Protein AF-A0A9P3UKR7-F1 (afdb_monomer_lite)

Foldseek 3Di:
DDQQDFDWDDDDPPDPAIWTFGDQDPVRDTDTDSDDPRDDDDDCPPVDPADPQCVVDSDGPVVVQVVCVVVVRHDDPVPDDGDDQWDQDPQWIQHNVVRDIGGDPVRVVVVD

pLDDT: mean 81.91, std 13.38, range [34.56, 96.88]

Radius of gyration: 21.82 Å; chains: 1; bounding box: 51×36×57 Å

Sequence (112 aa):
MVQSHCSKWRPPPGQSRFWYRGEMMPNGLPMKFDKDDSFPIRDLSTNSLRSSLDAVYTYSSANIDALSHTLGIPWEASKTVKFGFSVQYLGLVWDLQERTVSVSQAKKEKYL

Structure (mmCIF, N/CA/C/O backbone):
data_AF-A0A9P3UKR7-F1
#
_entry.id   AF-A0A9P3UKR7-F1
#
loop_
_atom_site.group_PDB
_atom_site.id
_atom_site.type_symbol
_atom_site.label_atom_id
_atom_site.label_alt_id
_atom_site.label_comp_id
_atom_site.label_asym_id
_atom_site.label_entity_id
_atom_site.label_seq_id
_atom_site.pdbx_PDB_ins_code
_atom_site.Cartn_x
_atom_site.Cartn_y
_atom_site.Cartn_z
_atom_site.occupancy
_atom_site.B_iso_or_equiv
_atom_site.auth_seq_id
_atom_site.auth_comp_id
_atom_site.auth_asym_id
_atom_site.auth_atom_id
_atom_site.pdbx_PDB_model_num
ATOM 1 N N . MET A 1 1 ? -1.638 -4.804 -21.860 1.00 34.56 1 MET A N 1
ATOM 2 C CA . MET A 1 1 ? -0.270 -5.331 -21.679 1.00 34.56 1 MET A CA 1
ATOM 3 C C . MET A 1 1 ? 0.677 -4.359 -22.370 1.00 34.56 1 MET A C 1
ATOM 5 O O . MET A 1 1 ? 0.755 -4.381 -23.587 1.00 34.56 1 MET A O 1
ATOM 9 N N . VAL A 1 2 ? 1.292 -3.435 -21.628 1.00 36.53 2 VAL A N 1
ATOM 10 C CA . VAL A 1 2 ? 2.344 -2.551 -22.158 1.00 36.53 2 VAL A CA 1
ATOM 11 C C . VAL A 1 2 ? 3.644 -3.051 -21.546 1.00 36.53 2 VAL A C 1
ATOM 13 O O . VAL A 1 2 ? 3.905 -2.830 -20.370 1.00 36.53 2 VAL A O 1
ATOM 16 N N . GLN A 1 3 ? 4.393 -3.842 -22.309 1.00 42.00 3 GLN A N 1
ATOM 17 C CA . GLN A 1 3 ? 5.765 -4.186 -21.957 1.00 42.00 3 GLN A CA 1
ATOM 18 C C . GLN A 1 3 ? 6.639 -2.997 -22.350 1.00 42.00 3 GLN A C 1
ATOM 20 O O . GLN A 1 3 ? 7.001 -2.843 -23.516 1.00 42.00 3 GLN A O 1
ATOM 25 N N . SER A 1 4 ? 6.960 -2.138 -21.388 1.00 48.53 4 SER A N 1
ATOM 26 C CA . SER A 1 4 ? 8.007 -1.137 -21.569 1.00 48.53 4 SER A CA 1
ATOM 27 C C . SER A 1 4 ? 9.349 -1.869 -21.539 1.00 4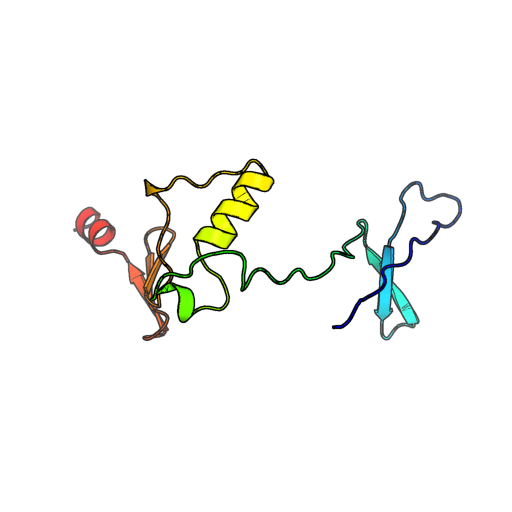8.53 4 SER A C 1
ATOM 29 O O . SER A 1 4 ? 9.893 -2.166 -20.479 1.00 48.53 4 SER A O 1
ATOM 31 N N . HIS A 1 5 ? 9.845 -2.253 -22.716 1.00 51.88 5 HIS A N 1
ATOM 32 C CA . HIS A 1 5 ? 11.138 -2.916 -22.873 1.00 51.88 5 HIS A CA 1
ATOM 33 C C . HIS A 1 5 ? 12.274 -1.960 -22.483 1.00 51.88 5 HIS A C 1
ATOM 35 O O . HIS A 1 5 ? 12.718 -1.136 -23.286 1.00 51.88 5 HIS A O 1
ATOM 41 N N . CYS A 1 6 ? 12.775 -2.089 -21.256 1.00 53.47 6 CYS A N 1
ATOM 42 C CA . CYS A 1 6 ? 13.968 -1.385 -20.808 1.00 53.47 6 CYS A CA 1
ATOM 43 C C . CYS A 1 6 ? 15.199 -2.078 -21.412 1.00 53.47 6 CYS A C 1
ATOM 45 O O . CYS A 1 6 ? 15.593 -3.168 -21.010 1.00 53.47 6 CYS A O 1
ATOM 47 N N . SER A 1 7 ? 15.784 -1.488 -22.453 1.00 58.31 7 SER A N 1
ATOM 48 C CA . SER A 1 7 ? 16.936 -2.082 -23.142 1.00 58.31 7 SER A CA 1
ATOM 49 C C . SER A 1 7 ? 18.237 -1.662 -22.455 1.00 58.31 7 SER A C 1
ATOM 51 O O . SER A 1 7 ? 18.474 -0.468 -22.254 1.00 58.31 7 SER A O 1
ATOM 53 N N . LYS A 1 8 ? 19.100 -2.630 -22.120 1.00 57.97 8 LYS A N 1
ATOM 54 C CA . LYS A 1 8 ? 20.418 -2.391 -21.507 1.00 57.97 8 LYS A CA 1
ATOM 55 C C . LYS A 1 8 ? 21.276 -1.498 -22.408 1.00 57.97 8 LYS A C 1
ATOM 57 O O . LYS A 1 8 ? 21.620 -1.894 -23.522 1.00 57.97 8 LYS A O 1
ATOM 62 N N . TRP A 1 9 ? 21.649 -0.310 -21.932 1.00 62.16 9 TRP A N 1
ATOM 63 C CA . TRP A 1 9 ? 22.452 0.640 -22.704 1.00 62.16 9 TRP A CA 1
ATOM 64 C C . TRP A 1 9 ? 23.893 0.677 -22.187 1.00 62.16 9 TRP A C 1
ATOM 66 O O . TRP A 1 9 ? 24.132 0.741 -20.977 1.00 62.16 9 TRP A O 1
ATOM 76 N N . ARG A 1 10 ? 24.879 0.597 -23.093 1.00 57.62 10 ARG A N 1
ATOM 77 C CA . ARG A 1 10 ? 26.290 0.722 -22.699 1.00 57.62 10 ARG A CA 1
ATOM 78 C C . ARG A 1 10 ? 26.603 2.182 -22.379 1.00 57.62 10 ARG A C 1
ATOM 80 O O . ARG A 1 10 ? 26.279 3.045 -23.193 1.00 57.62 10 ARG A O 1
ATOM 87 N N . PRO A 1 11 ? 27.254 2.461 -21.240 1.00 57.66 11 PRO A N 1
ATOM 88 C CA . PRO A 1 11 ? 27.672 3.814 -20.928 1.00 57.66 11 PRO A CA 1
ATOM 89 C C . PRO A 1 11 ? 28.742 4.321 -21.919 1.00 57.66 11 PRO A C 1
ATOM 91 O O . PRO A 1 11 ? 29.505 3.516 -22.465 1.00 57.66 11 PRO A O 1
ATOM 94 N N . PRO A 1 12 ? 28.838 5.648 -22.129 1.00 60.09 12 PRO A N 1
ATOM 95 C CA . PRO A 1 12 ? 29.977 6.272 -22.800 1.00 60.09 12 PRO A CA 1
ATOM 96 C C . PRO A 1 12 ? 31.291 5.983 -22.046 1.00 60.09 12 PRO A C 1
ATOM 98 O O . PRO A 1 12 ? 31.254 5.736 -20.834 1.00 60.09 12 PRO A O 1
ATOM 101 N N . PRO A 1 13 ? 32.459 6.048 -22.712 1.00 51.66 13 PRO A N 1
ATOM 102 C CA . PRO A 1 13 ? 33.747 5.867 -22.044 1.00 51.66 13 PRO A CA 1
ATOM 103 C C . PRO A 1 13 ? 33.905 6.863 -20.881 1.00 51.66 13 PRO A C 1
ATOM 105 O O . PRO A 1 13 ? 33.680 8.059 -21.046 1.00 51.66 13 PRO A O 1
ATOM 108 N N . GLY A 1 14 ? 34.251 6.352 -19.692 1.00 61.72 14 GLY A N 1
ATOM 109 C CA . GLY A 1 14 ? 34.386 7.130 -18.449 1.00 61.72 14 GLY A CA 1
ATOM 110 C C . GLY A 1 14 ? 33.268 6.932 -17.414 1.00 61.72 14 GLY A C 1
ATOM 111 O O . GLY A 1 14 ? 33.376 7.449 -16.305 1.00 61.72 14 GLY A O 1
ATOM 112 N N . GLN A 1 15 ? 32.214 6.166 -17.721 1.00 61.81 15 GLN A N 1
ATOM 113 C CA . GLN A 1 15 ? 31.152 5.825 -16.763 1.00 61.81 15 GLN A CA 1
ATOM 114 C C . GLN A 1 15 ? 31.157 4.324 -16.433 1.00 61.81 15 GLN A C 1
ATOM 116 O O . GLN A 1 15 ? 31.026 3.483 -17.317 1.00 61.81 15 GLN A O 1
ATOM 121 N N . SER A 1 16 ? 31.290 3.986 -15.146 1.00 65.62 16 SER A N 1
ATOM 122 C CA . SER A 1 16 ? 31.376 2.599 -14.653 1.00 65.62 16 SER A CA 1
ATOM 123 C C . SER A 1 16 ? 30.023 1.924 -14.400 1.00 65.62 16 SER A C 1
ATOM 125 O O . SER A 1 16 ? 29.987 0.734 -14.092 1.00 65.62 16 SER A O 1
ATOM 127 N N . ARG A 1 17 ? 28.907 2.660 -14.507 1.00 68.69 17 ARG A N 1
ATOM 128 C CA . ARG A 1 17 ? 27.560 2.155 -14.196 1.00 68.69 17 ARG A CA 1
ATOM 129 C C . ARG A 1 17 ? 26.754 1.888 -15.466 1.00 68.69 17 ARG A C 1
ATOM 131 O O . ARG A 1 17 ? 26.749 2.704 -16.386 1.00 68.69 17 ARG A O 1
ATOM 138 N N . PHE A 1 18 ? 26.071 0.743 -15.500 1.00 73.69 18 PHE A N 1
ATOM 139 C CA . PHE A 1 18 ? 25.065 0.441 -16.517 1.00 73.69 18 PHE A CA 1
ATOM 140 C C . PHE A 1 18 ? 23.830 1.316 -16.301 1.00 73.69 18 PHE A C 1
ATOM 142 O O . PHE A 1 18 ? 23.445 1.561 -15.161 1.00 73.69 18 PHE A O 1
ATOM 149 N N . TRP A 1 19 ? 23.211 1.746 -17.399 1.00 78.88 19 TRP A N 1
ATOM 150 C CA . TRP A 1 19 ? 21.955 2.488 -17.376 1.00 78.88 19 TRP A CA 1
ATOM 151 C C . TRP A 1 19 ? 20.907 1.751 -18.201 1.00 78.88 19 TRP A C 1
ATOM 153 O O . TRP A 1 19 ? 21.210 1.175 -19.254 1.00 78.88 19 TRP A O 1
ATOM 163 N N . TYR A 1 20 ? 19.670 1.807 -17.729 1.00 81.75 20 TYR A N 1
ATOM 164 C CA . TYR A 1 20 ? 18.514 1.242 -18.402 1.00 81.75 20 TYR A CA 1
ATOM 165 C C . TYR A 1 20 ? 17.712 2.370 -19.043 1.00 81.75 20 TYR A C 1
ATOM 167 O O . TYR A 1 20 ? 17.467 3.416 -18.433 1.00 81.75 20 TYR A O 1
ATOM 175 N N . ARG A 1 21 ? 17.400 2.192 -20.328 1.00 82.69 21 ARG A N 1
ATOM 176 C CA . ARG A 1 21 ? 16.775 3.216 -21.163 1.00 82.69 21 ARG A CA 1
ATOM 177 C C . ARG A 1 21 ? 15.255 3.157 -21.017 1.00 82.69 21 ARG A C 1
ATOM 179 O O . ARG A 1 21 ? 14.649 2.177 -21.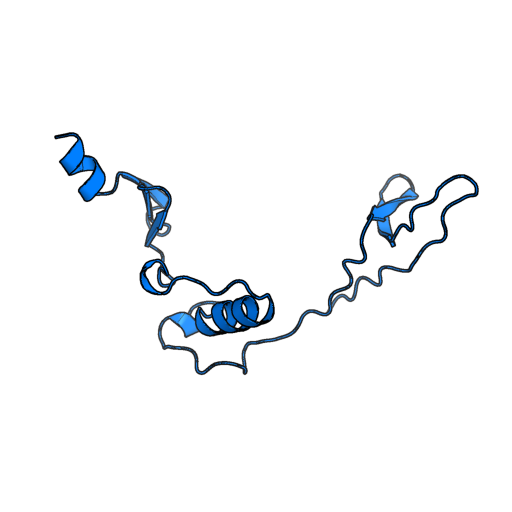441 1.00 82.69 21 ARG A O 1
ATOM 186 N N . GLY A 1 22 ? 14.669 4.230 -20.496 1.00 83.88 22 GLY A N 1
ATOM 187 C CA . GLY A 1 22 ? 13.227 4.460 -20.481 1.00 83.88 22 GLY A CA 1
ATOM 188 C C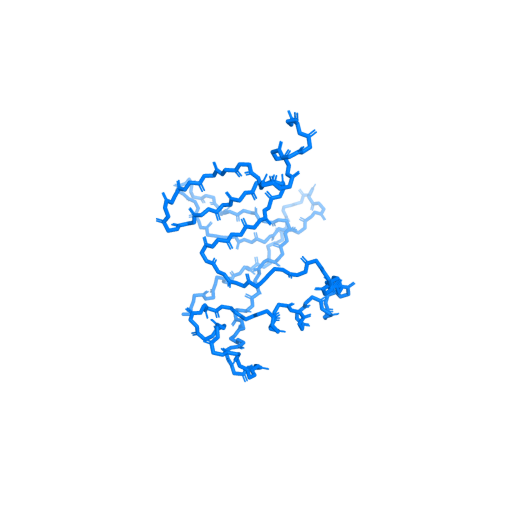 . GLY A 1 22 ? 12.691 5.132 -21.745 1.00 83.88 22 GLY A C 1
ATOM 189 O O . GLY A 1 22 ? 13.346 5.167 -22.790 1.00 83.88 22 GLY A O 1
ATOM 190 N N . GLU A 1 23 ? 11.492 5.703 -21.630 1.00 87.56 23 GLU A N 1
ATOM 191 C CA . GLU A 1 23 ? 10.843 6.451 -22.711 1.00 87.56 23 GLU A CA 1
ATOM 192 C C . GLU A 1 23 ? 11.608 7.731 -23.090 1.00 87.56 23 GLU A C 1
ATOM 194 O O . GLU A 1 23 ? 12.452 8.243 -22.346 1.00 87.56 23 GLU A O 1
ATOM 199 N N . MET A 1 24 ? 11.328 8.242 -24.291 1.00 91.50 24 MET A N 1
ATOM 200 C CA . MET A 1 24 ? 11.910 9.488 -24.784 1.00 91.50 24 MET A CA 1
ATOM 201 C C . MET A 1 24 ? 11.215 10.682 -24.134 1.00 91.50 24 MET A C 1
ATOM 203 O O . MET A 1 24 ? 9.999 10.826 -24.230 1.00 91.50 24 MET A O 1
ATOM 207 N N . MET A 1 25 ? 11.992 11.558 -23.503 1.00 88.94 25 MET A N 1
ATOM 208 C CA . MET A 1 25 ? 11.477 12.803 -22.940 1.00 88.94 25 MET A CA 1
ATOM 209 C C . MET A 1 25 ? 11.263 13.856 -24.046 1.00 88.94 25 MET A C 1
ATOM 211 O O . MET A 1 25 ? 11.886 13.765 -25.109 1.00 88.94 25 MET A O 1
ATOM 215 N N . PRO A 1 26 ? 10.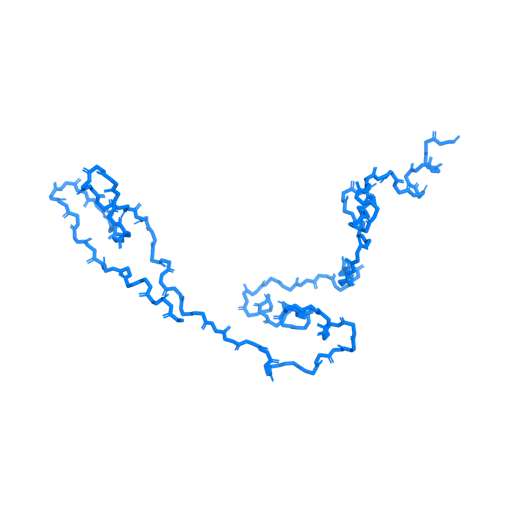459 14.911 -23.800 1.00 93.75 26 PRO A N 1
ATOM 216 C CA . PRO A 1 26 ? 10.216 15.981 -24.778 1.00 93.75 26 PRO A CA 1
ATOM 217 C C . PRO A 1 26 ? 11.480 16.705 -25.270 1.00 93.75 26 PRO A C 1
ATOM 219 O O . PRO A 1 26 ? 11.477 17.298 -26.342 1.00 93.75 26 PRO A O 1
ATOM 222 N N . ASN A 1 27 ? 12.575 16.642 -24.507 1.00 90.56 27 ASN A N 1
ATOM 223 C CA . ASN A 1 27 ? 13.879 17.207 -24.872 1.00 90.56 27 ASN A CA 1
ATOM 224 C C . ASN A 1 27 ? 14.712 16.298 -25.802 1.00 90.56 27 ASN A C 1
ATOM 226 O O . ASN A 1 27 ? 15.878 16.594 -26.056 1.00 90.56 27 ASN A O 1
ATOM 230 N N . GLY A 1 28 ? 14.155 15.175 -26.267 1.00 89.50 28 GLY A N 1
ATOM 231 C CA . GLY A 1 28 ? 14.842 14.231 -27.148 1.00 89.50 28 GLY A CA 1
ATOM 232 C C . GLY A 1 28 ? 15.899 13.368 -26.454 1.00 89.50 28 GLY A C 1
ATOM 233 O O . GLY A 1 28 ? 16.586 12.599 -27.125 1.00 89.50 28 GLY A O 1
ATOM 234 N N . LEU A 1 29 ? 16.031 13.445 -25.127 1.00 85.69 29 LEU A N 1
ATOM 235 C CA . LEU A 1 29 ? 16.881 12.548 -24.348 1.00 85.69 29 LEU A CA 1
ATOM 236 C C . LEU A 1 29 ? 16.046 11.391 -23.782 1.00 85.69 29 LEU A C 1
ATOM 238 O O . LEU A 1 29 ? 14.909 11.602 -23.357 1.00 85.69 29 LEU A O 1
ATOM 242 N N . PRO A 1 30 ? 16.579 10.158 -23.737 1.00 87.38 30 PRO A N 1
ATOM 243 C CA . PRO A 1 30 ? 15.893 9.068 -23.064 1.00 87.38 30 PRO A CA 1
ATOM 244 C C . PRO A 1 30 ? 15.945 9.254 -21.549 1.00 87.38 30 PRO A C 1
ATOM 246 O O . PRO A 1 30 ? 16.960 9.700 -20.999 1.00 87.38 30 PRO A O 1
ATOM 249 N N . MET A 1 31 ? 14.884 8.838 -20.868 1.00 86.56 31 MET A N 1
ATOM 250 C CA . MET A 1 31 ? 14.915 8.648 -19.423 1.00 86.56 31 MET A CA 1
ATOM 251 C C . MET A 1 31 ? 15.961 7.577 -19.068 1.00 86.56 31 MET A C 1
ATOM 253 O O . MET A 1 31 ? 16.119 6.585 -19.786 1.00 86.56 31 MET A O 1
ATOM 257 N N . LYS A 1 32 ? 16.717 7.796 -17.990 1.00 86.19 32 LYS A N 1
ATOM 258 C CA . LYS A 1 32 ? 17.793 6.899 -17.547 1.00 86.19 32 LYS A CA 1
ATOM 259 C C . LYS A 1 32 ? 17.481 6.377 -16.154 1.00 86.19 32 LYS A C 1
ATOM 261 O O . LYS A 1 32 ? 17.259 7.175 -15.249 1.00 86.19 32 LYS A O 1
ATOM 266 N N . PHE A 1 33 ? 17.541 5.062 -15.997 1.00 84.25 33 PHE A N 1
ATOM 267 C CA . PHE A 1 33 ? 17.369 4.377 -14.721 1.00 84.25 33 PHE A CA 1
ATOM 268 C C . PHE A 1 33 ? 18.650 3.644 -14.334 1.00 84.25 33 PHE A C 1
ATOM 270 O O . PHE A 1 33 ? 19.360 3.116 -15.195 1.00 84.25 33 PHE A O 1
ATOM 277 N N . ASP A 1 34 ? 18.959 3.625 -13.042 1.00 87.94 34 ASP A N 1
ATOM 278 C CA . ASP A 1 34 ? 20.111 2.918 -12.476 1.00 87.94 34 ASP A CA 1
ATOM 279 C C . ASP A 1 34 ? 19.832 1.423 -12.231 1.00 87.94 34 ASP A C 1
ATOM 281 O O . ASP A 1 34 ? 20.753 0.666 -11.916 1.00 87.94 34 ASP A O 1
ATOM 285 N N . LYS A 1 35 ? 18.579 0.986 -12.412 1.00 81.44 35 LYS A N 1
ATOM 286 C CA . LYS A 1 35 ? 18.121 -0.400 -12.268 1.00 81.44 35 LYS A CA 1
ATOM 287 C C . LYS A 1 35 ? 17.209 -0.823 -13.414 1.00 81.44 35 LYS A C 1
ATOM 289 O O . LYS A 1 35 ? 16.610 0.010 -14.093 1.00 81.44 35 LYS A O 1
ATOM 294 N N . ASP A 1 36 ? 17.160 -2.134 -13.632 1.00 81.56 36 ASP A N 1
ATOM 295 C CA . ASP A 1 36 ? 16.208 -2.745 -14.549 1.00 81.56 36 ASP A CA 1
ATOM 296 C C . ASP A 1 36 ? 14.881 -2.935 -13.821 1.00 81.56 36 ASP A C 1
ATOM 298 O O . ASP A 1 36 ? 14.757 -3.832 -12.989 1.00 81.56 36 ASP A O 1
ATOM 302 N N . ASP A 1 37 ? 13.909 -2.086 -14.129 1.00 75.38 37 ASP A N 1
ATOM 303 C CA . ASP A 1 37 ? 12.556 -2.200 -13.585 1.00 75.38 37 ASP A CA 1
ATOM 304 C C . ASP A 1 37 ? 11.597 -2.903 -14.565 1.00 75.38 37 ASP A C 1
ATOM 306 O O . ASP A 1 37 ? 10.375 -2.781 -14.449 1.00 75.38 37 ASP A O 1
ATOM 310 N N . SER A 1 38 ? 12.123 -3.663 -15.540 1.00 74.81 38 SER A N 1
ATOM 311 C CA . SER A 1 38 ? 11.316 -4.470 -16.467 1.00 74.81 38 SER A CA 1
ATOM 312 C C . SER A 1 38 ? 10.784 -5.753 -15.811 1.00 74.81 38 SER A C 1
ATOM 314 O O . SER A 1 38 ? 11.119 -6.880 -16.167 1.00 74.81 38 SER A O 1
ATOM 316 N N . PHE A 1 39 ? 9.901 -5.595 -14.829 1.00 74.94 39 PHE A N 1
ATOM 317 C CA . PHE A 1 39 ? 9.230 -6.727 -14.197 1.00 74.94 39 PHE A CA 1
ATOM 318 C C . PHE A 1 39 ? 7.919 -7.049 -14.925 1.00 74.94 39 PHE A C 1
ATOM 320 O O . PHE A 1 39 ? 7.075 -6.164 -15.096 1.00 74.94 39 PHE A O 1
ATOM 327 N N . PRO A 1 40 ? 7.697 -8.306 -15.359 1.00 80.94 40 PRO A N 1
ATOM 328 C CA . PRO A 1 40 ? 6.425 -8.683 -15.951 1.00 80.94 40 PRO A CA 1
ATOM 329 C C . PRO A 1 40 ? 5.313 -8.556 -14.906 1.00 80.94 40 PRO A C 1
ATOM 331 O O . PRO A 1 40 ? 5.429 -9.067 -13.790 1.00 80.94 40 PRO A O 1
ATOM 334 N N . ILE A 1 41 ? 4.210 -7.905 -15.280 1.00 80.88 41 ILE A N 1
ATOM 335 C CA . ILE A 1 41 ? 3.009 -7.881 -14.444 1.00 80.88 41 ILE A CA 1
ATOM 336 C C . ILE A 1 41 ? 2.479 -9.312 -14.361 1.00 80.88 41 ILE A C 1
ATOM 338 O O . ILE A 1 41 ? 2.082 -9.897 -15.371 1.00 80.88 41 ILE A O 1
ATOM 342 N N . ARG A 1 42 ? 2.485 -9.872 -13.153 1.00 82.19 42 ARG A N 1
ATOM 343 C CA . ARG A 1 42 ? 1.956 -11.205 -12.871 1.00 82.19 42 ARG A CA 1
ATOM 344 C C . ARG A 1 42 ? 0.555 -11.083 -12.289 1.00 82.19 42 ARG A C 1
ATOM 346 O O . ARG A 1 42 ? 0.376 -10.434 -11.261 1.00 82.19 42 ARG A O 1
ATOM 353 N N . ASP A 1 43 ? -0.415 -11.739 -12.918 1.00 83.12 43 ASP A N 1
ATOM 354 C CA . ASP A 1 43 ? -1.744 -11.880 -12.331 1.00 83.12 43 ASP A CA 1
ATOM 355 C C . ASP A 1 43 ? -1.708 -12.904 -11.183 1.00 83.12 43 ASP A C 1
ATOM 357 O O . ASP A 1 43 ? -1.153 -13.996 -11.311 1.00 83.12 43 ASP A O 1
ATOM 361 N N . LEU A 1 44 ? -2.268 -12.516 -10.038 1.00 80.00 44 LEU A N 1
ATOM 362 C CA . LEU A 1 44 ? -2.385 -13.328 -8.824 1.00 80.00 44 LEU A CA 1
ATOM 363 C C . LEU A 1 44 ? -3.851 -13.589 -8.451 1.00 80.00 44 LEU A C 1
ATOM 365 O O . LEU A 1 44 ? -4.128 -14.087 -7.357 1.00 80.00 44 LEU A O 1
ATOM 369 N N . SER A 1 45 ? -4.799 -13.225 -9.317 1.00 76.56 45 SER A N 1
ATOM 370 C CA . SER A 1 45 ? -6.236 -13.337 -9.063 1.00 76.56 45 SER A CA 1
ATOM 371 C C . SER A 1 45 ? -6.680 -14.769 -8.749 1.00 76.56 45 SER A C 1
ATOM 373 O O . SER A 1 45 ? -7.535 -14.951 -7.884 1.00 76.56 45 SER A O 1
ATOM 375 N N . THR A 1 46 ? -6.043 -15.768 -9.363 1.00 79.31 46 THR A N 1
ATOM 376 C CA . THR A 1 46 ? -6.356 -17.199 -9.220 1.00 79.31 46 THR A CA 1
ATOM 377 C C . THR A 1 46 ? -5.590 -17.911 -8.101 1.00 79.31 46 THR A C 1
ATOM 379 O O . THR A 1 46 ? -5.851 -19.081 -7.838 1.00 79.31 46 THR A O 1
ATOM 382 N N . ASN A 1 47 ? -4.623 -17.249 -7.457 1.00 73.94 47 ASN A N 1
ATOM 383 C CA . ASN A 1 47 ? -3.669 -17.907 -6.552 1.00 73.94 47 ASN A CA 1
ATOM 384 C C . ASN A 1 47 ? -4.145 -18.049 -5.099 1.00 73.94 47 ASN A C 1
ATOM 386 O O . ASN A 1 47 ? -3.481 -18.726 -4.318 1.00 73.94 47 ASN A O 1
ATOM 390 N N . SER A 1 48 ? -5.263 -17.430 -4.714 1.00 69.31 48 SER A N 1
ATOM 391 C CA . SER A 1 48 ? -5.830 -17.595 -3.375 1.00 69.31 48 SER A CA 1
ATOM 392 C C . SER A 1 48 ? -7.344 -17.747 -3.418 1.00 69.31 48 SER A C 1
ATOM 394 O O . SER A 1 48 ? -8.036 -17.086 -4.194 1.00 69.31 48 SER A O 1
ATOM 396 N N . LEU A 1 49 ? -7.864 -18.608 -2.539 1.00 74.62 49 LEU A N 1
ATOM 397 C CA . LEU A 1 49 ? -9.275 -18.611 -2.170 1.00 74.62 49 LEU A CA 1
ATOM 398 C C . LEU A 1 49 ? -9.561 -17.288 -1.457 1.00 74.62 49 LEU A C 1
ATOM 400 O O . LEU A 1 49 ? -9.263 -17.129 -0.273 1.00 74.62 49 LEU A O 1
ATOM 404 N N . ARG A 1 50 ? -10.065 -16.308 -2.207 1.00 78.38 50 ARG A N 1
ATOM 405 C CA . ARG A 1 50 ? -10.407 -14.996 -1.659 1.00 78.38 50 ARG A CA 1
ATOM 406 C C . ARG A 1 50 ? -11.530 -15.155 -0.643 1.00 78.38 50 ARG A C 1
ATOM 408 O O . ARG A 1 50 ? -12.538 -15.804 -0.923 1.00 78.38 50 ARG A O 1
ATOM 415 N N . SER A 1 51 ? -11.366 -14.536 0.524 1.00 80.88 51 SER A N 1
ATOM 416 C CA . SER A 1 51 ? -12.487 -14.370 1.443 1.00 80.88 51 SER A CA 1
ATOM 417 C C . SER A 1 51 ? -13.568 -13.506 0.782 1.00 80.88 51 SER A C 1
ATOM 419 O O . SER A 1 51 ? -13.289 -12.743 -0.147 1.00 80.88 51 SER A O 1
ATOM 421 N N . SER A 1 52 ? -14.807 -13.589 1.268 1.00 82.62 52 SER A N 1
ATOM 422 C CA . SER A 1 52 ? -15.894 -12.730 0.777 1.00 82.62 52 SER A CA 1
ATOM 423 C C . SER A 1 52 ? -15.576 -11.237 0.917 1.00 82.62 52 SER A C 1
ATOM 425 O O . SER A 1 52 ? -15.999 -10.445 0.081 1.00 82.62 52 SER A O 1
ATOM 427 N N . LEU A 1 53 ? -14.793 -10.860 1.933 1.00 82.19 53 LEU A N 1
ATOM 428 C CA . LEU A 1 53 ? -14.325 -9.492 2.144 1.00 82.19 53 LEU A CA 1
ATOM 429 C C . LEU A 1 53 ? -13.279 -9.084 1.095 1.00 82.19 53 LEU A C 1
ATOM 431 O O . LEU A 1 53 ? -13.404 -8.031 0.477 1.00 82.19 53 LEU A O 1
ATOM 435 N N . ASP A 1 54 ? -12.276 -9.931 0.855 1.00 83.31 54 ASP A N 1
ATOM 436 C CA . ASP A 1 54 ? -11.198 -9.651 -0.105 1.00 83.31 54 ASP A CA 1
ATOM 437 C C . ASP A 1 54 ? -11.683 -9.656 -1.559 1.00 83.31 54 ASP A C 1
ATOM 439 O O . ASP A 1 54 ? -11.061 -9.044 -2.425 1.00 83.31 54 ASP A O 1
ATOM 443 N N . ALA A 1 55 ? -12.791 -10.343 -1.852 1.00 83.12 55 ALA A N 1
ATOM 444 C CA . ALA A 1 55 ? -13.386 -10.383 -3.186 1.00 83.12 55 ALA A CA 1
ATOM 445 C C . ALA A 1 55 ? -13.825 -8.996 -3.693 1.00 83.12 55 ALA A C 1
ATOM 447 O O . ALA A 1 55 ? -13.890 -8.787 -4.902 1.00 83.12 55 ALA A O 1
ATOM 448 N N . VAL A 1 56 ? -14.087 -8.048 -2.786 1.00 87.56 56 VAL A N 1
ATOM 449 C CA . VAL A 1 56 ? -14.461 -6.662 -3.119 1.00 87.56 56 VAL A CA 1
ATOM 450 C C . VAL A 1 56 ? -13.249 -5.834 -3.572 1.00 87.56 56 VAL A C 1
ATOM 452 O O . VAL A 1 56 ? -13.408 -4.807 -4.230 1.00 87.56 56 VAL A O 1
ATOM 455 N N . TYR A 1 57 ? -12.031 -6.274 -3.252 1.00 84.88 57 TYR A N 1
ATOM 456 C CA . TYR A 1 57 ? -10.800 -5.530 -3.504 1.00 84.88 57 TYR A CA 1
ATOM 457 C C . TYR A 1 57 ? -9.958 -6.176 -4.610 1.00 84.88 57 TYR A C 1
ATOM 459 O O . TYR A 1 57 ? -10.002 -7.381 -4.862 1.00 84.88 57 TYR A O 1
ATOM 467 N N . THR A 1 58 ? -9.128 -5.375 -5.283 1.00 82.50 58 THR A N 1
ATOM 468 C CA . THR A 1 58 ? -8.205 -5.881 -6.315 1.00 82.50 58 THR A CA 1
ATOM 469 C C . THR A 1 58 ? -7.214 -6.897 -5.735 1.00 82.50 58 THR A C 1
ATOM 471 O O . THR A 1 58 ? -6.910 -7.909 -6.374 1.00 82.50 58 THR A O 1
ATOM 474 N N . TYR A 1 59 ? -6.761 -6.660 -4.502 1.00 84.19 59 TYR A N 1
ATOM 475 C CA . TYR A 1 59 ? -5.762 -7.459 -3.792 1.00 84.19 59 TYR A CA 1
ATOM 476 C C . TYR A 1 59 ? -6.379 -8.180 -2.586 1.00 84.19 59 TYR A C 1
ATOM 478 O O . TYR A 1 59 ? -7.343 -7.692 -2.007 1.00 84.19 59 TYR A O 1
ATOM 486 N N . SER A 1 60 ? -5.799 -9.318 -2.196 1.00 86.75 60 SER A N 1
ATOM 487 C CA . SER A 1 60 ? -6.169 -10.067 -0.988 1.00 86.75 60 SER A CA 1
ATOM 488 C C . SER A 1 60 ? -5.009 -10.093 0.004 1.00 86.75 60 SER A C 1
ATOM 490 O O . SER A 1 60 ? -3.843 -10.095 -0.407 1.00 86.75 60 SER A O 1
ATOM 492 N N . SER A 1 61 ? -5.311 -10.154 1.306 1.00 86.56 61 SER A N 1
ATOM 493 C CA . SER A 1 61 ? -4.271 -10.252 2.341 1.00 86.56 61 SER A CA 1
ATOM 494 C C . SER A 1 61 ? -3.415 -11.508 2.155 1.00 86.56 61 SER A C 1
ATOM 496 O O . SER A 1 61 ? -2.196 -11.423 2.213 1.00 86.56 61 SER A O 1
ATOM 498 N N . ALA A 1 62 ? -4.025 -12.638 1.780 1.00 86.94 62 ALA A N 1
ATOM 499 C CA . ALA A 1 62 ? -3.307 -13.887 1.514 1.00 86.94 62 ALA A CA 1
ATOM 500 C C . ALA A 1 62 ? -2.274 -13.771 0.376 1.00 86.94 62 ALA A C 1
ATOM 502 O O . ALA A 1 62 ? -1.182 -14.330 0.470 1.00 86.94 62 ALA A O 1
ATOM 503 N N . ASN A 1 63 ? -2.588 -13.031 -0.696 1.00 88.50 63 ASN A N 1
ATOM 504 C CA . ASN A 1 63 ? -1.635 -12.808 -1.786 1.00 88.50 63 ASN A CA 1
ATOM 505 C C . ASN A 1 63 ? -0.455 -11.935 -1.332 1.00 88.50 63 ASN A C 1
ATOM 507 O O . ASN A 1 63 ? 0.679 -12.189 -1.742 1.00 88.50 63 ASN A O 1
ATOM 511 N N . ILE A 1 64 ? -0.719 -10.924 -0.498 1.00 89.06 64 ILE A N 1
ATOM 512 C CA . ILE A 1 64 ? 0.317 -10.057 0.079 1.00 89.06 64 ILE A CA 1
ATOM 513 C C . ILE A 1 64 ? 1.213 -10.870 1.015 1.00 89.06 64 ILE A C 1
ATOM 515 O O . ILE A 1 64 ? 2.431 -10.822 0.868 1.00 89.06 64 ILE A O 1
ATOM 519 N N . ASP A 1 65 ? 0.631 -11.676 1.901 1.00 90.31 65 ASP A N 1
ATOM 520 C CA . ASP A 1 65 ? 1.377 -12.527 2.831 1.00 90.31 65 ASP A CA 1
ATOM 521 C C . ASP A 1 65 ? 2.267 -13.530 2.091 1.00 90.31 65 ASP A C 1
ATOM 523 O O . ASP A 1 65 ? 3.452 -13.651 2.399 1.00 90.31 65 ASP A O 1
ATOM 527 N N . ALA A 1 66 ? 1.744 -14.203 1.061 1.00 89.62 66 ALA A N 1
ATOM 528 C CA . ALA A 1 66 ? 2.520 -15.145 0.254 1.00 89.62 66 ALA A CA 1
ATOM 529 C C . ALA A 1 66 ? 3.702 -14.469 -0.467 1.00 89.62 66 ALA A C 1
ATOM 531 O O . ALA A 1 66 ? 4.813 -15.014 -0.510 1.00 89.62 66 ALA A O 1
ATOM 532 N N . LEU A 1 67 ? 3.487 -13.267 -1.014 1.00 90.56 67 LEU A N 1
ATOM 533 C CA . LEU A 1 67 ? 4.551 -12.485 -1.644 1.00 90.56 67 LEU A CA 1
ATOM 534 C C . LEU A 1 67 ? 5.611 -12.079 -0.614 1.00 90.56 67 LEU A C 1
ATOM 536 O O . LEU A 1 67 ? 6.805 -12.258 -0.843 1.00 90.56 67 LEU A O 1
ATOM 540 N N . SER A 1 68 ? 5.181 -11.589 0.540 1.00 93.31 68 SER A N 1
ATOM 541 C CA . SER A 1 68 ? 6.058 -11.148 1.620 1.00 93.31 68 SER A CA 1
ATOM 542 C C . SER A 1 68 ? 6.867 -12.287 2.237 1.00 93.31 68 SER A C 1
ATOM 544 O O . SER A 1 68 ? 8.060 -12.116 2.489 1.00 93.31 68 SER A O 1
ATOM 546 N N . HIS A 1 69 ? 6.284 -13.480 2.370 1.00 92.94 69 HIS A N 1
ATOM 547 C CA . HIS A 1 69 ? 7.025 -14.692 2.722 1.00 92.94 69 HIS A CA 1
ATOM 548 C C . HIS A 1 69 ? 8.116 -15.017 1.700 1.00 92.94 69 HIS A C 1
ATOM 550 O O . HIS A 1 69 ? 9.243 -15.317 2.088 1.00 92.94 69 HIS A O 1
ATOM 556 N N . THR A 1 70 ? 7.813 -14.901 0.405 1.00 92.38 70 THR A N 1
ATOM 557 C CA . THR A 1 70 ? 8.795 -15.130 -0.670 1.00 92.38 70 THR A CA 1
ATOM 558 C C . THR A 1 70 ? 9.960 -14.136 -0.599 1.00 92.38 70 THR A C 1
ATOM 560 O O . THR A 1 70 ? 11.095 -14.488 -0.906 1.00 92.38 70 THR A O 1
ATOM 563 N N . LEU A 1 71 ? 9.697 -12.905 -0.153 1.00 93.81 71 LEU A N 1
ATOM 564 C CA . LEU A 1 71 ? 10.712 -11.865 0.043 1.00 93.81 71 LEU A CA 1
ATOM 565 C C . LEU A 1 71 ? 11.491 -12.000 1.364 1.00 93.81 71 LEU A C 1
ATOM 567 O O . LEU A 1 71 ? 12.423 -11.232 1.591 1.00 93.81 71 LEU A O 1
ATOM 571 N N . GLY A 1 72 ? 11.127 -12.944 2.239 1.00 96.44 72 GLY A N 1
ATOM 572 C CA . GLY A 1 72 ? 11.740 -13.104 3.562 1.00 96.44 72 GLY A CA 1
ATOM 573 C C . GLY A 1 72 ? 11.294 -12.056 4.589 1.00 96.44 72 GLY A C 1
ATOM 574 O O . GLY A 1 72 ? 12.008 -11.814 5.559 1.00 96.44 72 GLY A O 1
ATOM 575 N N . ILE A 1 73 ? 10.129 -11.431 4.385 1.00 95.50 73 ILE A N 1
ATOM 576 C CA . ILE A 1 73 ? 9.582 -10.356 5.230 1.00 95.50 73 ILE A CA 1
ATOM 577 C C . ILE A 1 73 ? 8.184 -10.761 5.735 1.00 95.50 73 ILE A C 1
ATOM 579 O O . ILE A 1 73 ? 7.190 -10.169 5.320 1.00 95.50 73 ILE A O 1
ATOM 583 N N . PRO A 1 74 ? 8.052 -11.803 6.576 1.00 94.19 74 PRO A N 1
ATOM 584 C CA . PRO A 1 74 ? 6.746 -12.229 7.072 1.00 94.19 74 PRO A CA 1
ATOM 585 C C . PRO A 1 74 ? 6.096 -11.137 7.934 1.00 94.19 74 PRO A C 1
ATOM 587 O O . PRO A 1 74 ? 6.756 -10.511 8.766 1.00 94.19 74 PRO A O 1
ATOM 590 N N . TRP A 1 75 ? 4.794 -10.919 7.744 1.00 91.00 75 TRP A N 1
ATOM 591 C CA . TRP A 1 75 ? 4.026 -9.976 8.553 1.00 91.00 75 TRP A CA 1
ATOM 592 C C . TRP A 1 75 ? 3.665 -10.586 9.907 1.00 91.00 75 TRP A C 1
ATOM 594 O O . TRP A 1 75 ? 3.381 -11.776 10.028 1.00 91.00 75 TRP A O 1
ATOM 604 N N . GLU A 1 76 ? 3.633 -9.744 10.935 1.00 92.12 76 GLU A N 1
ATOM 605 C CA . GLU A 1 76 ? 3.132 -10.121 12.252 1.00 92.12 76 GLU A CA 1
ATOM 606 C C . GLU A 1 76 ? 1.597 -10.140 12.229 1.00 92.12 76 GLU A C 1
ATOM 608 O O . GLU A 1 76 ? 0.966 -9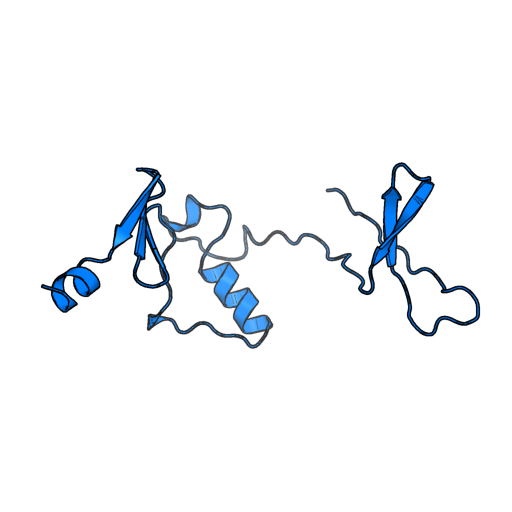.082 12.177 1.00 92.12 76 GLU A O 1
ATOM 613 N N . ALA A 1 77 ? 0.995 -11.331 12.294 1.00 87.06 77 ALA A N 1
ATOM 614 C CA . ALA A 1 77 ? -0.449 -11.516 12.134 1.00 87.06 77 ALA A CA 1
ATOM 615 C C . ALA A 1 77 ? -1.282 -10.715 13.149 1.00 87.06 77 ALA A C 1
ATOM 617 O O . ALA A 1 77 ? -2.354 -10.215 12.810 1.00 87.06 77 ALA A O 1
ATOM 618 N N . SER A 1 78 ? -0.775 -10.531 14.375 1.00 89.44 78 SER A N 1
ATOM 619 C CA . SER A 1 78 ? -1.448 -9.731 15.411 1.00 89.44 78 SER A CA 1
ATOM 620 C C . SER A 1 78 ? -1.529 -8.232 15.085 1.00 89.44 78 SER A C 1
ATOM 622 O O . SER A 1 78 ? -2.326 -7.512 15.684 1.00 89.44 78 SER A O 1
ATOM 624 N N . LYS A 1 79 ? -0.722 -7.757 14.129 1.00 86.31 79 LYS A N 1
ATOM 625 C CA . LYS A 1 79 ? -0.679 -6.361 13.669 1.00 86.31 79 LYS A CA 1
ATOM 626 C C . LYS A 1 79 ? -1.333 -6.164 12.302 1.00 86.31 79 LYS A C 1
ATOM 628 O O . LYS A 1 79 ? -1.427 -5.027 11.840 1.00 86.31 79 LYS A O 1
ATOM 633 N N . THR A 1 80 ? -1.778 -7.238 11.651 1.00 86.81 80 THR A N 1
ATOM 634 C CA . THR A 1 80 ? -2.432 -7.164 10.345 1.00 86.81 80 THR A CA 1
ATOM 635 C C . THR A 1 80 ? -3.836 -6.589 10.491 1.00 86.81 80 THR A C 1
ATOM 637 O O . THR A 1 80 ? -4.666 -7.095 11.246 1.00 86.81 80 THR A O 1
ATOM 640 N N . VAL A 1 81 ? -4.120 -5.534 9.729 1.00 86.69 81 VAL A N 1
ATOM 641 C CA . VAL A 1 81 ? -5.453 -4.933 9.649 1.00 86.69 81 VAL A CA 1
ATOM 642 C C . VAL A 1 81 ? -6.136 -5.430 8.380 1.00 86.69 81 VAL A C 1
ATOM 644 O O . VAL A 1 81 ? -5.531 -5.450 7.310 1.00 86.69 81 VAL A O 1
ATOM 647 N N . LYS A 1 82 ? -7.398 -5.852 8.502 1.00 85.50 82 LYS A N 1
ATOM 648 C CA . LYS A 1 82 ? -8.204 -6.279 7.352 1.00 85.50 82 LYS A CA 1
ATOM 649 C C . LYS A 1 82 ? -8.460 -5.099 6.415 1.00 85.50 82 LYS A C 1
ATOM 651 O O . LYS A 1 82 ? -8.561 -3.959 6.867 1.00 85.50 82 LYS A O 1
ATOM 656 N N . PHE A 1 83 ? -8.629 -5.384 5.126 1.00 87.50 83 PHE A N 1
ATOM 657 C CA . PHE A 1 83 ? -9.112 -4.377 4.187 1.00 87.50 83 PHE A CA 1
ATOM 658 C C . PHE A 1 83 ? -10.475 -3.832 4.618 1.00 87.50 83 PHE A C 1
ATOM 660 O O . PHE A 1 83 ? -11.327 -4.560 5.131 1.00 87.50 83 PHE A O 1
ATOM 667 N N . GLY A 1 84 ? -10.665 -2.534 4.416 1.00 88.94 84 GLY A N 1
ATOM 668 C CA . GLY A 1 84 ? -11.864 -1.830 4.833 1.00 88.94 84 GLY A CA 1
ATOM 669 C C . GLY A 1 84 ? -11.803 -0.355 4.464 1.00 88.94 84 GLY A C 1
ATOM 670 O O . GLY A 1 84 ? -10.772 0.153 4.024 1.00 88.94 84 GLY A O 1
ATOM 671 N N . PHE A 1 85 ? -12.925 0.335 4.656 1.00 91.75 85 PHE A N 1
ATOM 672 C CA . PHE A 1 85 ? -13.003 1.788 4.496 1.00 91.75 85 PHE A CA 1
ATOM 673 C C . PHE A 1 85 ? -12.554 2.552 5.741 1.00 91.75 85 PHE A C 1
ATOM 675 O O . PHE A 1 85 ? -12.244 3.732 5.639 1.00 91.75 85 PHE A O 1
ATOM 682 N N . SER A 1 86 ? -12.494 1.883 6.892 1.00 92.94 86 SER A N 1
ATOM 683 C CA . SER A 1 86 ? -11.978 2.446 8.133 1.00 92.94 86 SER A CA 1
ATOM 684 C C . SER A 1 86 ? -10.726 1.687 8.552 1.00 92.94 86 SER A C 1
ATOM 686 O O . SER A 1 86 ? -10.757 0.462 8.686 1.00 92.94 86 SER A O 1
ATOM 688 N N . VAL A 1 87 ? -9.616 2.399 8.734 1.00 93.06 87 VAL A N 1
ATOM 689 C CA . VAL A 1 87 ? -8.329 1.806 9.116 1.00 93.06 87 VAL A CA 1
ATOM 690 C C . VAL A 1 87 ? -7.672 2.623 10.214 1.00 93.06 87 VAL A C 1
ATOM 692 O O . VAL A 1 87 ? -7.666 3.854 10.192 1.00 93.06 87 VAL A O 1
ATOM 695 N N . GLN A 1 88 ? -7.092 1.929 11.190 1.00 91.75 88 GLN A N 1
ATOM 696 C CA . GLN A 1 88 ? -6.293 2.570 12.220 1.00 91.75 88 GLN A CA 1
ATOM 697 C C . GLN A 1 88 ? -4.825 2.580 11.790 1.00 91.75 88 GLN A C 1
ATOM 699 O O . GLN A 1 88 ? -4.220 1.529 11.588 1.00 91.75 88 GLN A O 1
ATOM 704 N N . TYR A 1 89 ? -4.248 3.769 11.643 1.00 90.12 89 TYR A N 1
ATOM 705 C CA . TYR A 1 89 ? -2.866 3.949 11.211 1.00 90.12 89 TYR A CA 1
ATOM 706 C C . TYR A 1 89 ? -2.224 5.105 11.978 1.00 90.12 89 TYR A C 1
ATOM 708 O O . TYR A 1 89 ? -2.785 6.197 12.066 1.00 90.12 89 TYR A O 1
ATOM 716 N N . LEU A 1 90 ? -1.059 4.850 12.584 1.00 88.56 90 LEU A N 1
ATOM 717 C CA . LEU A 1 90 ? -0.311 5.816 13.409 1.00 88.56 90 LEU A CA 1
ATOM 718 C C . LEU A 1 90 ? -1.130 6.437 14.565 1.00 88.56 90 LEU A C 1
ATOM 720 O O . LEU A 1 90 ? -0.937 7.589 14.956 1.00 88.56 90 LEU A O 1
ATOM 724 N N . GLY A 1 91 ? -2.052 5.661 15.146 1.00 87.62 91 GLY A N 1
ATOM 725 C CA . GLY A 1 91 ? -2.918 6.113 16.243 1.00 87.62 91 GLY A CA 1
ATOM 726 C C . GLY A 1 91 ? -4.038 7.067 15.812 1.00 87.62 91 GLY A C 1
ATOM 727 O O . GLY A 1 91 ? -4.653 7.710 16.666 1.00 87.62 91 GLY A O 1
ATOM 728 N N . LEU A 1 92 ? -4.290 7.160 14.507 1.00 92.69 92 LEU A N 1
ATOM 729 C CA . LEU A 1 92 ? -5.424 7.849 13.908 1.00 92.69 92 LEU A CA 1
ATOM 730 C C . LEU A 1 92 ? -6.356 6.822 13.270 1.00 92.69 92 LEU A C 1
ATOM 732 O O . LEU A 1 92 ? -5.908 5.784 12.786 1.00 92.69 92 LEU A O 1
ATOM 736 N N . VAL A 1 93 ? -7.647 7.118 13.275 1.00 95.25 93 VAL A N 1
ATOM 737 C CA . VAL A 1 93 ? -8.667 6.396 12.521 1.00 95.25 93 VAL A CA 1
ATOM 738 C C . VAL A 1 93 ? -8.905 7.175 11.237 1.00 95.25 93 VAL A C 1
ATOM 740 O O . VAL A 1 93 ? -9.313 8.336 11.281 1.00 95.25 93 VAL A O 1
ATOM 743 N N . TRP A 1 94 ? -8.614 6.533 10.114 1.00 95.69 94 TRP A N 1
ATOM 744 C CA . TRP A 1 94 ? -8.877 7.032 8.774 1.00 95.69 94 TRP A CA 1
ATOM 745 C C . TRP A 1 94 ? -10.182 6.430 8.297 1.00 95.69 94 TRP A C 1
ATOM 747 O O . TRP A 1 94 ? -10.260 5.213 8.146 1.00 95.69 94 TRP A O 1
ATOM 757 N N . ASP A 1 95 ? -11.180 7.270 8.062 1.00 95.31 95 ASP A N 1
ATOM 758 C CA . ASP A 1 95 ? -12.451 6.865 7.480 1.00 95.31 95 ASP A CA 1
ATOM 759 C C . ASP A 1 95 ? -12.524 7.380 6.043 1.00 95.31 95 ASP A C 1
ATOM 761 O O . ASP A 1 95 ? -12.630 8.582 5.793 1.00 95.31 95 ASP A O 1
ATOM 765 N N . LEU A 1 96 ? -12.415 6.466 5.084 1.00 92.94 96 LEU A N 1
ATOM 766 C CA . LEU A 1 96 ? -12.428 6.775 3.659 1.00 92.94 96 LEU A CA 1
ATOM 767 C C . LEU A 1 96 ? -13.843 7.027 3.123 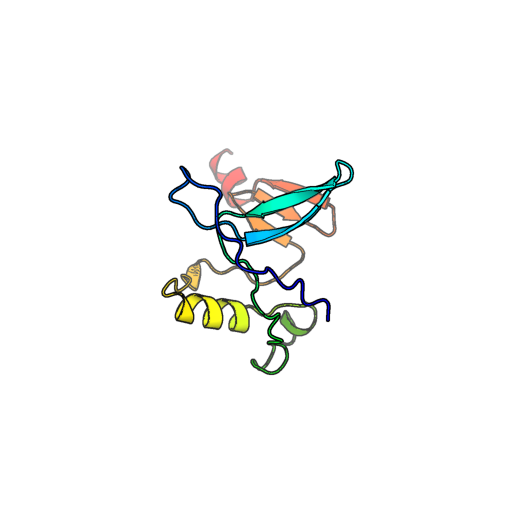1.00 92.94 96 LEU A C 1
ATOM 769 O O . LEU A 1 96 ? -13.970 7.666 2.078 1.00 92.94 96 LEU A O 1
ATOM 773 N N . GLN A 1 97 ? -14.887 6.546 3.809 1.00 94.31 97 GLN A N 1
ATOM 774 C CA . GLN A 1 97 ? -16.278 6.819 3.436 1.00 94.31 97 GLN A CA 1
ATOM 775 C C . GLN A 1 97 ? -16.633 8.264 3.780 1.00 94.31 97 GLN A C 1
ATOM 777 O O . GLN A 1 97 ? -17.021 9.029 2.897 1.00 94.31 97 GLN A O 1
ATOM 782 N N . GLU A 1 98 ? -16.387 8.659 5.026 1.00 95.94 98 GLU A N 1
ATOM 783 C CA . GLU A 1 98 ? -16.651 10.017 5.513 1.00 95.94 98 GLU A CA 1
ATOM 784 C C . GLU A 1 98 ? -15.541 11.009 5.133 1.00 95.94 98 GLU A C 1
ATOM 786 O O . GLU A 1 98 ? -15.693 12.220 5.285 1.00 95.94 98 GLU A O 1
ATOM 791 N N . ARG A 1 99 ? -14.408 10.508 4.622 1.00 95.81 99 ARG A N 1
ATOM 792 C CA . ARG A 1 99 ? -13.196 11.285 4.300 1.00 95.81 99 ARG A CA 1
ATOM 793 C C . ARG A 1 99 ? -12.676 12.063 5.506 1.00 95.81 99 ARG A C 1
ATOM 795 O O . ARG A 1 99 ? -12.223 13.202 5.384 1.00 95.81 99 ARG A O 1
ATOM 802 N N . THR A 1 100 ? -12.734 11.441 6.677 1.00 96.88 100 THR A N 1
ATOM 803 C CA . THR A 1 100 ? -12.295 12.048 7.932 1.00 96.88 100 THR A CA 1
ATOM 804 C C . THR A 1 100 ? -11.079 11.335 8.504 1.00 96.88 100 THR A C 1
ATOM 806 O O . THR A 1 100 ? -10.816 10.160 8.242 1.00 96.88 100 THR A O 1
ATOM 809 N N . VAL A 1 101 ? -10.322 12.076 9.310 1.00 96.12 101 VAL A N 1
ATOM 810 C CA . VAL A 1 101 ? -9.224 11.543 10.112 1.00 96.12 101 VAL A CA 1
ATOM 811 C C . VAL A 1 101 ? -9.469 11.966 11.548 1.00 96.12 101 VAL A C 1
ATOM 813 O O . VAL A 1 101 ? -9.609 13.155 11.836 1.00 96.12 101 VAL A O 1
ATOM 816 N N . SER A 1 102 ? -9.545 10.999 12.455 1.00 95.00 102 SER A N 1
ATOM 817 C CA . SER A 1 102 ? -9.839 11.254 13.864 1.00 95.00 102 SER A CA 1
ATOM 818 C C . SER A 1 102 ? -8.851 10.552 14.789 1.00 95.00 102 SER A C 1
ATOM 820 O O . SER A 1 102 ? -8.188 9.585 14.423 1.00 95.00 102 SER A O 1
ATOM 822 N N . VAL A 1 103 ? -8.715 11.058 16.012 1.00 93.62 103 VAL A N 1
ATOM 823 C CA . VAL A 1 103 ? -7.918 10.397 17.053 1.00 93.62 103 VAL A CA 1
ATOM 824 C C . VAL A 1 103 ? -8.654 9.141 17.517 1.00 93.62 103 VAL A C 1
ATOM 826 O O . VAL A 1 103 ? -9.862 9.197 17.760 1.00 93.62 103 VAL A O 1
ATOM 829 N N . SER A 1 104 ? -7.942 8.017 17.663 1.00 89.69 104 SER A N 1
ATOM 830 C CA . SER A 1 104 ? -8.556 6.787 18.172 1.00 89.69 104 SER A CA 1
ATOM 831 C C . SER A 1 104 ? -9.095 6.970 19.591 1.00 89.69 104 SER A C 1
ATOM 833 O O . SER A 1 104 ? -8.545 7.732 20.386 1.00 89.69 104 SER A O 1
ATOM 835 N N . GLN A 1 105 ? -10.158 6.241 19.930 1.00 86.38 105 GLN A N 1
ATOM 836 C CA . GLN A 1 105 ? -10.798 6.347 21.241 1.00 86.38 105 GLN A CA 1
ATOM 837 C C . GLN A 1 105 ? -9.826 6.039 22.391 1.00 86.38 105 GLN A C 1
ATOM 839 O O . GLN A 1 105 ? -9.696 6.840 23.308 1.00 86.38 105 GLN A O 1
ATOM 844 N N . ALA A 1 106 ? -9.028 4.974 22.265 1.00 85.31 106 ALA A N 1
ATOM 845 C CA . ALA A 1 106 ? -7.991 4.629 23.241 1.00 85.31 106 ALA A CA 1
ATOM 846 C C . ALA A 1 106 ? -6.953 5.750 23.437 1.00 85.31 106 ALA A C 1
ATOM 848 O O . ALA A 1 106 ? -6.428 5.951 24.531 1.00 85.31 106 ALA A O 1
ATOM 849 N N . LYS A 1 107 ? -6.644 6.503 22.373 1.00 84.69 107 LYS A N 1
ATOM 850 C CA . LYS A 1 107 ? -5.738 7.646 22.469 1.00 84.69 107 LYS A CA 1
ATOM 851 C C . LYS A 1 107 ? -6.441 8.841 23.110 1.00 84.69 107 LYS A C 1
ATOM 853 O O . LYS A 1 107 ? -5.802 9.501 23.910 1.00 84.69 107 LYS A O 1
ATOM 858 N N . LYS A 1 108 ? -7.729 9.088 22.837 1.00 87.19 108 LYS A N 1
ATOM 859 C CA . LYS A 1 108 ? -8.521 10.122 23.536 1.00 87.19 108 LYS A CA 1
ATOM 860 C C . LYS A 1 108 ? -8.581 9.864 25.042 1.00 87.19 108 LYS A C 1
ATOM 862 O O . LYS A 1 108 ? -8.275 10.766 25.806 1.00 87.19 108 LYS A O 1
ATOM 867 N N . GLU A 1 109 ? -8.892 8.636 25.449 1.00 89.12 109 GLU A N 1
ATOM 868 C CA . GLU A 1 109 ? -9.000 8.231 26.860 1.00 89.12 109 GLU A CA 1
ATOM 869 C C . GLU A 1 109 ? -7.687 8.369 27.630 1.00 89.12 109 GLU A C 1
ATOM 871 O O . GLU A 1 109 ? -7.701 8.646 28.818 1.00 89.12 109 GLU A O 1
ATOM 876 N N . LYS A 1 110 ? -6.538 8.233 26.962 1.00 87.19 110 LYS A N 1
ATOM 877 C CA . LYS A 1 110 ? -5.231 8.473 27.588 1.00 87.19 110 LYS A CA 1
ATOM 878 C C . LYS A 1 110 ? -4.998 9.945 27.971 1.00 87.19 110 LYS A C 1
ATOM 880 O O . LYS A 1 110 ? -4.149 10.218 28.816 1.00 87.19 110 LYS A O 1
ATOM 885 N N . TYR A 1 111 ? -5.664 10.881 27.296 1.00 80.00 111 TYR A N 1
ATOM 886 C CA . TYR A 1 111 ? -5.475 12.326 27.477 1.00 80.00 111 TYR A CA 1
ATOM 887 C C . TYR A 1 111 ? -6.687 13.019 28.125 1.00 80.00 111 TYR A C 1
ATOM 889 O O . TYR A 1 111 ? -6.700 14.249 28.189 1.00 80.00 111 TYR A O 1
ATOM 897 N N . LEU A 1 112 ? -7.680 12.247 28.579 1.00 71.44 112 LEU A N 1
ATOM 898 C CA . LEU A 1 112 ? -8.802 12.688 29.413 1.00 71.44 112 LEU A CA 1
ATOM 899 C C . LEU A 1 112 ? -8.551 12.266 30.863 1.00 71.44 112 LEU A C 1
ATOM 901 O O . LEU A 1 112 ? -8.913 13.061 31.755 1.00 71.44 112 LEU A O 1
#

Organism: Lyophyllum shimeji (NCBI:txid47721)

Secondary structure (DSSP, 8-state):
------EEEPPPTT--S-EEEEEEPTTSPEEEESS---------TTSS---TTGGGSSS-HHHHHHHHHHTT----GGGPPPSSSEEEETTEEEETTTTEEEE-HHHHHHT-